Protein AF-A0A8J4LNZ9-F1 (afdb_monomer_lite)

Secondary structure (DSSP, 8-state):
-TGGGTT-HHHHHHHHHHH-GGG--EEEETTEEEE--HHHHHHHHHHHHHTTTSGGG--TTGGG------SSHHHHHHHTTS----HHHHHHHHTT-B--TT-HHHHHHHHHHHHHHHHHHHHHHHHTTTS-PPPPPHHHHHHHHHHHHHHTTTTSPPPPB---S--

Sequence (167 aa):
MVEAAGGSALTLMQLVAQLFSGFRDHAVYKGHQVFLYKRAQIFVGDVYGAFGGEGLGAFWDIDQLTMFADYRVPVVLRNMGILSYSDELVAKVERKEIIPAGSEEEVEIRACTVVAVERLREAIAHKFRGTGAQLPHAIQLDWWLWEIGEQNRQNHPPHHRTLTIFY

InterPro domains:
  IPR019438 Queuosine salvage protein family [PF10343] (1-167)
  IPR019438 Queuosine salvage protein family [PTHR21314] (1-167)

Structure (mmCIF, N/CA/C/O backbone):
data_AF-A0A8J4LNZ9-F1
#
_entry.id   AF-A0A8J4LNZ9-F1
#
loop_
_atom_site.group_PDB
_atom_site.id
_atom_site.type_symbol
_atom_site.label_atom_id
_atom_site.label_alt_id
_atom_site.label_comp_id
_atom_site.label_asym_id
_atom_site.label_entity_id
_atom_site.label_seq_id
_atom_site.pdbx_PDB_ins_code
_atom_site.Cartn_x
_atom_site.Cartn_y
_atom_site.Cartn_z
_atom_site.occupancy
_atom_site.B_iso_or_equiv
_atom_site.auth_seq_id
_atom_site.auth_comp_id
_atom_site.auth_asym_id
_atom_site.auth_atom_id
_atom_site.pdbx_PDB_model_num
ATOM 1 N N . MET A 1 1 ? 11.222 -18.454 -9.708 1.00 88.00 1 MET A N 1
ATOM 2 C CA . MET A 1 1 ? 9.983 -17.641 -9.661 1.00 88.00 1 MET A CA 1
ATOM 3 C C . MET A 1 1 ? 10.096 -16.393 -10.520 1.00 88.00 1 MET A C 1
ATOM 5 O O . MET A 1 1 ? 9.242 -16.235 -11.371 1.00 88.00 1 MET A O 1
ATOM 9 N N . VAL A 1 2 ? 11.136 -15.561 -10.354 1.00 92.75 2 VAL A N 1
ATOM 10 C CA . VAL A 1 2 ? 11.334 -14.345 -11.175 1.00 92.75 2 VAL A CA 1
ATOM 11 C C . VAL A 1 2 ? 11.396 -14.664 -12.674 1.00 92.75 2 VAL A C 1
ATOM 13 O O . VAL A 1 2 ? 10.591 -14.148 -13.435 1.00 92.75 2 VAL A O 1
ATOM 16 N N . GLU A 1 3 ? 12.247 -15.604 -13.093 1.00 94.38 3 GLU A N 1
ATOM 17 C CA . GLU A 1 3 ? 12.317 -16.033 -14.503 1.00 94.38 3 GLU A CA 1
ATOM 18 C C . GLU A 1 3 ? 10.992 -16.626 -15.009 1.00 94.38 3 GLU A C 1
ATOM 20 O O . GLU A 1 3 ? 10.559 -16.344 -16.122 1.00 94.38 3 GLU A O 1
ATOM 25 N N . ALA A 1 4 ? 10.301 -17.397 -14.162 1.00 95.75 4 ALA A N 1
ATOM 26 C CA . ALA A 1 4 ? 9.007 -17.998 -14.489 1.00 95.75 4 ALA A CA 1
ATOM 27 C C . ALA A 1 4 ? 7.888 -16.958 -14.681 1.00 95.75 4 ALA A C 1
ATOM 29 O O . ALA A 1 4 ? 6.878 -17.270 -15.304 1.00 95.75 4 ALA A O 1
ATOM 30 N N . ALA A 1 5 ? 8.063 -15.738 -14.166 1.00 96.44 5 ALA A N 1
ATOM 31 C CA . ALA A 1 5 ? 7.132 -14.638 -14.381 1.00 96.44 5 ALA A CA 1
ATOM 32 C C . ALA A 1 5 ? 7.297 -13.969 -15.756 1.00 96.44 5 ALA A C 1
ATOM 34 O O . ALA A 1 5 ? 6.484 -13.118 -16.106 1.00 96.44 5 ALA A O 1
ATOM 35 N N . GLY A 1 6 ? 8.336 -14.317 -16.529 1.00 96.75 6 GLY A N 1
ATOM 36 C CA . GLY A 1 6 ? 8.512 -13.836 -17.904 1.00 96.75 6 GLY A CA 1
ATOM 37 C C . GLY A 1 6 ? 8.572 -12.310 -18.027 1.00 96.75 6 GLY A C 1
ATOM 38 O O . GLY A 1 6 ? 8.055 -11.753 -18.993 1.00 96.75 6 GLY A O 1
ATOM 39 N N . GLY A 1 7 ? 9.132 -11.628 -17.023 1.00 97.25 7 GLY A N 1
ATOM 40 C CA . GLY A 1 7 ? 9.186 -10.165 -16.976 1.00 97.25 7 GLY A CA 1
ATOM 41 C C . GLY A 1 7 ? 7.862 -9.479 -16.617 1.00 97.25 7 GLY A C 1
ATOM 42 O O . GLY A 1 7 ? 7.751 -8.279 -16.819 1.00 97.25 7 GLY A O 1
ATOM 43 N N . SER A 1 8 ? 6.855 -10.187 -16.091 1.00 98.50 8 SER A N 1
ATOM 44 C CA . SER A 1 8 ? 5.622 -9.569 -15.570 1.00 98.50 8 SER A CA 1
ATOM 45 C C . SER A 1 8 ? 5.650 -9.441 -14.043 1.00 98.50 8 SER A C 1
ATOM 47 O O . SER A 1 8 ? 5.729 -10.440 -13.320 1.00 98.50 8 SER A O 1
ATOM 49 N N . ALA A 1 9 ? 5.525 -8.212 -13.549 1.00 98.25 9 ALA A N 1
ATOM 50 C CA . ALA A 1 9 ? 5.338 -7.867 -12.147 1.00 98.25 9 ALA A CA 1
ATOM 51 C C . ALA A 1 9 ? 4.066 -8.511 -11.578 1.00 98.25 9 ALA A C 1
ATOM 53 O O . ALA A 1 9 ? 4.110 -9.121 -10.506 1.00 98.25 9 ALA A O 1
ATOM 54 N N . LEU A 1 10 ? 2.947 -8.447 -12.311 1.00 97.81 10 LEU A N 1
ATOM 55 C CA . LEU A 1 10 ? 1.682 -9.044 -11.872 1.00 97.81 10 LEU A CA 1
ATOM 56 C C . LEU A 1 10 ? 1.774 -10.567 -11.769 1.00 97.81 10 LEU A C 1
ATOM 58 O O . LEU A 1 10 ? 1.316 -11.151 -10.784 1.00 97.81 10 LEU A O 1
ATOM 62 N N . THR A 1 11 ? 2.408 -11.211 -12.749 1.00 98.25 11 THR A N 1
ATOM 63 C CA . THR A 1 11 ? 2.608 -12.666 -12.733 1.00 98.25 11 THR A CA 1
ATOM 64 C C . THR A 1 11 ? 3.503 -13.071 -11.565 1.00 98.25 11 THR A C 1
ATOM 66 O O . THR A 1 11 ? 3.185 -14.023 -10.852 1.00 98.25 11 THR A O 1
ATOM 69 N N . LEU A 1 12 ? 4.587 -12.331 -11.302 1.00 98.38 12 LEU A N 1
ATOM 70 C CA . LEU A 1 12 ? 5.454 -12.610 -10.158 1.00 98.38 12 LEU A CA 1
ATOM 71 C C . LEU A 1 12 ? 4.700 -12.462 -8.831 1.00 98.38 12 LEU A C 1
ATOM 73 O O . LEU A 1 12 ? 4.772 -13.361 -7.992 1.00 98.38 12 LEU A O 1
ATOM 77 N N . MET A 1 13 ? 3.932 -11.382 -8.662 1.00 97.88 13 MET A N 1
ATOM 78 C CA . MET A 1 13 ? 3.087 -11.162 -7.484 1.00 97.88 13 MET A CA 1
ATOM 79 C C . MET A 1 13 ? 2.108 -12.329 -7.273 1.00 97.88 13 MET A C 1
ATOM 81 O O . MET A 1 13 ? 2.006 -12.862 -6.164 1.00 97.88 13 MET A O 1
ATOM 85 N N . GLN A 1 14 ? 1.420 -12.763 -8.335 1.00 96.94 14 GLN A N 1
ATOM 86 C CA . GLN A 1 14 ? 0.479 -13.885 -8.288 1.00 96.94 14 GLN A CA 1
ATOM 87 C C . GLN A 1 14 ? 1.172 -15.200 -7.917 1.00 96.94 14 GLN A C 1
ATOM 89 O O . GLN A 1 14 ? 0.677 -15.911 -7.043 1.00 96.94 14 GLN A O 1
ATOM 94 N N . LEU A 1 15 ? 2.327 -15.509 -8.515 1.00 97.94 15 LEU A N 1
ATOM 95 C CA . LEU A 1 15 ? 3.104 -16.712 -8.194 1.00 97.94 15 LEU A CA 1
ATOM 96 C C . LEU A 1 15 ? 3.529 -16.730 -6.720 1.00 97.94 15 LEU A C 1
ATOM 98 O O . LEU A 1 15 ? 3.410 -17.759 -6.055 1.00 97.94 15 LEU A O 1
ATOM 102 N N . VAL A 1 16 ? 3.986 -15.593 -6.187 1.00 97.25 16 VAL A N 1
ATOM 103 C CA . VAL A 1 16 ? 4.369 -15.461 -4.771 1.00 97.25 16 VAL A CA 1
ATOM 104 C C . VAL A 1 16 ? 3.168 -15.699 -3.860 1.00 97.25 16 VAL A C 1
ATOM 106 O O . VAL A 1 16 ? 3.256 -16.511 -2.938 1.00 97.25 16 VAL A O 1
ATOM 109 N N . ALA A 1 17 ? 2.033 -15.052 -4.130 1.00 96.06 17 ALA A N 1
ATOM 110 C CA . ALA A 1 17 ? 0.817 -15.239 -3.344 1.00 96.06 17 ALA A CA 1
ATOM 111 C C . ALA A 1 17 ? 0.284 -16.684 -3.434 1.00 96.06 17 ALA A C 1
ATOM 113 O O . ALA A 1 17 ? -0.182 -17.248 -2.442 1.00 96.06 17 ALA A O 1
ATOM 114 N N . GLN A 1 18 ? 0.379 -17.329 -4.597 1.00 95.19 18 GLN A N 1
ATOM 115 C CA . GLN A 1 18 ? -0.035 -18.723 -4.771 1.00 95.19 18 GLN A CA 1
ATOM 116 C C . GLN A 1 18 ? 0.853 -19.689 -3.981 1.00 95.19 18 GLN A C 1
ATOM 118 O O . GLN A 1 18 ? 0.327 -20.595 -3.335 1.00 95.19 18 GLN A O 1
ATOM 123 N N . LEU A 1 19 ? 2.170 -19.483 -3.976 1.00 96.12 19 LEU A N 1
ATOM 124 C CA . LEU A 1 19 ? 3.115 -20.384 -3.312 1.00 96.12 19 LEU A CA 1
ATOM 125 C C . LEU A 1 19 ? 3.180 -20.170 -1.794 1.00 96.12 19 LEU A C 1
ATOM 127 O O . LEU A 1 19 ? 3.307 -21.139 -1.047 1.00 96.12 19 LEU A O 1
ATOM 131 N N . PHE A 1 20 ? 3.044 -18.928 -1.324 1.00 96.19 20 PHE A N 1
ATOM 132 C CA . PHE A 1 20 ? 3.209 -18.582 0.086 1.00 96.19 20 PHE A CA 1
ATOM 133 C C . PHE A 1 20 ? 1.925 -17.985 0.665 1.00 96.19 20 PHE A C 1
ATOM 135 O O . PHE A 1 20 ? 1.552 -16.851 0.375 1.00 96.19 20 PHE A O 1
ATOM 142 N N . SER A 1 21 ? 1.257 -18.723 1.556 1.00 94.31 21 SER A N 1
ATOM 143 C CA . SER A 1 21 ? -0.003 -18.281 2.177 1.00 94.31 21 SER A CA 1
ATOM 144 C C . SER A 1 21 ? 0.119 -16.948 2.926 1.00 94.31 21 SER A C 1
ATOM 146 O O . SER A 1 21 ? -0.808 -16.146 2.884 1.00 94.31 21 SER A O 1
ATOM 148 N N . GLY A 1 22 ? 1.278 -16.659 3.530 1.00 95.06 22 GLY A N 1
ATOM 149 C CA . GLY A 1 22 ? 1.559 -15.380 4.198 1.00 95.06 22 GLY A CA 1
ATOM 150 C C . GLY A 1 22 ? 1.613 -14.157 3.271 1.00 95.06 22 GLY A C 1
ATOM 151 O O . GLY A 1 22 ? 1.730 -13.037 3.757 1.00 95.06 22 GLY A O 1
ATOM 152 N N . PHE A 1 23 ? 1.524 -14.359 1.954 1.00 97.00 23 PHE A N 1
ATOM 153 C CA . PHE A 1 23 ? 1.477 -13.307 0.938 1.00 97.00 23 PHE A CA 1
ATOM 154 C C . PHE A 1 23 ? 0.067 -13.120 0.344 1.00 97.00 23 PHE A C 1
ATOM 156 O O . PHE A 1 23 ? -0.144 -12.204 -0.450 1.00 97.00 23 PHE A O 1
ATOM 163 N N . ARG A 1 24 ? -0.916 -13.945 0.741 1.00 96.19 24 ARG A N 1
ATOM 164 C CA . ARG A 1 24 ? -2.318 -13.883 0.279 1.00 96.19 24 ARG A CA 1
ATOM 165 C C . ARG A 1 24 ? -3.133 -12.855 1.064 1.00 96.19 24 ARG A C 1
ATOM 167 O O . ARG A 1 24 ? -4.131 -13.179 1.694 1.00 96.19 24 ARG A O 1
ATOM 174 N N . ASP A 1 25 ? -2.668 -11.619 1.039 1.00 97.06 25 ASP A N 1
ATOM 175 C CA . ASP A 1 25 ? -3.267 -10.504 1.764 1.00 97.06 25 ASP A CA 1
ATOM 176 C C . ASP A 1 25 ? -4.520 -9.980 1.042 1.00 97.06 25 ASP A C 1
ATOM 178 O O . ASP A 1 25 ? -4.439 -9.264 0.037 1.00 97.06 25 ASP A O 1
ATOM 182 N N . HIS A 1 26 ? -5.687 -10.398 1.533 1.00 95.94 26 HIS A N 1
ATOM 183 C CA . HIS A 1 26 ? -7.000 -10.046 1.002 1.00 95.94 26 HIS A CA 1
ATOM 184 C C . HIS A 1 26 ? -8.059 -10.011 2.117 1.00 95.94 26 HIS A C 1
ATOM 186 O O . HIS A 1 26 ? -7.944 -10.719 3.118 1.00 95.94 26 HIS A O 1
ATOM 192 N N . ALA A 1 27 ? -9.136 -9.250 1.922 1.00 96.56 27 ALA A N 1
ATOM 193 C CA . ALA A 1 27 ? -10.230 -9.102 2.887 1.00 96.56 27 ALA A CA 1
ATOM 194 C C . ALA A 1 27 ? -11.597 -9.014 2.189 1.00 96.56 27 ALA A C 1
ATOM 196 O O . ALA A 1 27 ? -11.666 -8.786 0.982 1.00 96.56 27 ALA A O 1
ATOM 197 N N . VAL A 1 28 ? -12.687 -9.192 2.942 1.00 97.12 28 VAL A N 1
ATOM 198 C CA . VAL A 1 28 ? -14.056 -8.979 2.444 1.00 97.12 28 VAL A CA 1
ATOM 199 C C . VAL A 1 28 ? -14.601 -7.689 3.048 1.00 97.12 28 VAL A C 1
ATOM 201 O O . VAL A 1 28 ? -14.788 -7.603 4.257 1.00 97.12 28 VAL A O 1
ATOM 204 N N . TYR A 1 29 ? -14.891 -6.705 2.202 1.00 96.94 29 TYR A N 1
ATOM 205 C CA . TYR A 1 29 ? -15.445 -5.411 2.593 1.00 96.94 29 TYR A CA 1
ATOM 206 C C . TYR A 1 29 ? -16.849 -5.255 2.016 1.00 96.94 29 TYR A C 1
ATOM 208 O O . TYR A 1 29 ? -17.022 -5.236 0.799 1.00 96.94 29 TYR A O 1
ATOM 216 N N . LYS A 1 30 ? -17.873 -5.166 2.875 1.00 96.31 30 LYS A N 1
ATOM 217 C CA . LYS A 1 30 ? -19.283 -4.998 2.457 1.00 96.31 30 LYS A CA 1
ATOM 218 C C . LYS A 1 30 ? -19.698 -5.972 1.338 1.00 96.31 30 LYS A C 1
ATOM 220 O O . LYS A 1 30 ? -20.312 -5.578 0.352 1.00 96.31 30 LYS A O 1
ATOM 225 N N . GLY A 1 31 ? -19.295 -7.240 1.466 1.00 96.06 31 GLY A N 1
ATOM 226 C CA . GLY A 1 31 ? -19.572 -8.304 0.490 1.00 96.06 31 GLY A CA 1
ATOM 227 C C . GLY A 1 31 ? -18.659 -8.337 -0.743 1.00 96.06 31 GLY A C 1
ATOM 228 O O . GLY A 1 31 ? -18.802 -9.236 -1.565 1.00 96.06 31 GLY A O 1
ATOM 229 N N . HIS A 1 32 ? -17.709 -7.410 -0.868 1.00 96.56 32 HIS A N 1
ATOM 230 C CA . HIS A 1 32 ? -16.775 -7.338 -1.989 1.00 96.56 32 HIS A CA 1
ATOM 231 C C . HIS A 1 32 ? -15.399 -7.857 -1.584 1.00 96.56 32 HIS A C 1
ATOM 233 O O . HIS A 1 32 ? -14.869 -7.503 -0.530 1.00 96.56 32 HIS A O 1
ATOM 239 N N . GLN A 1 33 ? -14.806 -8.687 -2.437 1.00 97.19 33 GLN A N 1
ATOM 240 C CA . GLN A 1 33 ? -13.441 -9.159 -2.248 1.00 97.19 33 GLN A CA 1
ATOM 241 C C . GLN A 1 33 ? -12.452 -8.034 -2.580 1.00 97.19 33 GLN A C 1
ATOM 243 O O . GLN A 1 33 ? -12.459 -7.503 -3.688 1.00 97.19 33 GLN A O 1
ATOM 248 N N . VAL A 1 34 ? -11.588 -7.699 -1.624 1.00 96.88 34 VAL A N 1
ATOM 249 C CA . VAL A 1 34 ? -10.513 -6.710 -1.762 1.00 96.88 34 VAL A CA 1
ATOM 250 C C . VAL A 1 34 ? -9.174 -7.434 -1.694 1.00 96.88 34 VAL A C 1
ATOM 252 O O . VAL A 1 34 ? -8.962 -8.270 -0.814 1.00 96.88 34 VAL A O 1
ATOM 255 N N . PHE A 1 35 ? -8.270 -7.114 -2.617 1.00 96.44 35 PHE A N 1
ATOM 256 C CA . PHE A 1 35 ? -6.939 -7.709 -2.715 1.00 96.44 35 PHE A CA 1
ATOM 257 C C . PHE A 1 35 ? -5.882 -6.627 -2.499 1.00 96.44 35 PHE A C 1
ATOM 259 O O . PHE A 1 35 ? -5.799 -5.691 -3.288 1.00 96.44 35 PHE A O 1
ATOM 266 N N . LEU A 1 36 ? -5.099 -6.742 -1.426 1.00 96.81 36 LEU A N 1
ATOM 267 C CA . LEU A 1 36 ? -4.070 -5.757 -1.071 1.00 96.81 36 LEU A CA 1
ATOM 268 C C . LEU A 1 36 ? -2.671 -6.272 -1.414 1.00 96.81 36 LEU A C 1
ATOM 270 O O . LEU A 1 36 ? -1.825 -5.509 -1.876 1.00 96.81 36 LEU A O 1
ATOM 274 N N . TYR A 1 37 ? -2.433 -7.575 -1.223 1.00 97.38 37 TYR A N 1
ATOM 275 C CA . TYR A 1 37 ? -1.199 -8.269 -1.598 1.00 97.38 37 TYR A CA 1
ATOM 276 C C . TYR A 1 37 ? 0.088 -7.551 -1.163 1.00 97.38 37 TYR A C 1
ATOM 278 O O . TYR A 1 37 ? 1.118 -7.684 -1.820 1.00 97.38 37 TYR A O 1
ATOM 286 N N . LYS A 1 38 ? 0.068 -6.829 -0.032 1.00 96.88 38 LYS A N 1
ATOM 287 C CA . LYS A 1 38 ? 1.122 -5.876 0.359 1.00 96.88 38 LYS A CA 1
ATOM 288 C C . LYS A 1 38 ? 2.519 -6.484 0.304 1.00 96.88 38 LYS A C 1
ATOM 290 O O . LYS A 1 38 ? 3.415 -5.936 -0.326 1.00 96.88 38 LYS A O 1
ATOM 295 N N . ARG A 1 39 ? 2.711 -7.650 0.928 1.00 97.44 39 ARG A N 1
ATOM 296 C CA . ARG A 1 39 ? 4.015 -8.337 0.952 1.00 97.44 39 ARG A CA 1
ATOM 297 C C . ARG A 1 39 ? 4.435 -8.868 -0.418 1.00 97.44 39 ARG A C 1
ATOM 299 O O . ARG A 1 39 ? 5.626 -8.900 -0.706 1.00 97.44 39 ARG A O 1
ATOM 306 N N . ALA A 1 40 ? 3.483 -9.286 -1.253 1.00 97.69 40 ALA A N 1
ATOM 307 C CA . ALA A 1 40 ? 3.786 -9.759 -2.603 1.00 97.69 40 ALA A CA 1
ATOM 308 C C . ALA A 1 40 ? 4.200 -8.593 -3.497 1.00 97.69 40 ALA A C 1
ATOM 310 O O . ALA A 1 40 ? 5.182 -8.711 -4.220 1.00 97.69 40 ALA A O 1
ATOM 311 N N . GLN A 1 41 ? 3.511 -7.457 -3.377 1.00 98.00 41 GLN A N 1
ATOM 312 C CA . GLN A 1 41 ? 3.880 -6.225 -4.063 1.00 98.00 41 GLN A CA 1
ATOM 313 C C . GLN A 1 41 ? 5.257 -5.715 -3.615 1.00 98.00 41 GLN A C 1
ATOM 315 O O . GLN A 1 41 ? 6.071 -5.412 -4.481 1.00 98.00 41 GLN A O 1
ATOM 320 N N . ILE A 1 42 ? 5.566 -5.728 -2.306 1.00 97.62 42 ILE A N 1
ATOM 321 C CA . ILE A 1 42 ? 6.915 -5.406 -1.797 1.00 97.62 42 ILE A CA 1
ATOM 322 C C . ILE A 1 42 ? 7.966 -6.294 -2.445 1.00 97.62 42 ILE A C 1
ATOM 324 O O . ILE A 1 42 ? 8.943 -5.781 -2.961 1.00 97.62 42 ILE A O 1
ATOM 328 N N . PHE A 1 43 ? 7.759 -7.613 -2.471 1.00 98.06 43 PHE A N 1
ATOM 329 C CA . PHE A 1 43 ? 8.748 -8.514 -3.057 1.00 98.06 43 PHE A CA 1
ATOM 330 C C . PHE A 1 43 ? 9.043 -8.177 -4.527 1.00 98.06 43 PHE A C 1
ATOM 332 O O . PHE A 1 43 ? 10.201 -8.166 -4.934 1.00 98.06 43 PHE A O 1
ATOM 339 N N . VAL A 1 44 ? 8.014 -7.875 -5.324 1.00 98.31 44 VAL A N 1
ATOM 340 C CA . VAL A 1 44 ? 8.214 -7.466 -6.723 1.00 98.31 44 VAL A CA 1
ATOM 341 C C . VAL A 1 44 ? 8.894 -6.096 -6.808 1.00 98.31 44 VAL A C 1
ATOM 343 O O . VAL A 1 44 ? 9.817 -5.929 -7.603 1.00 98.31 44 VAL A O 1
ATOM 346 N N . GLY A 1 45 ? 8.488 -5.141 -5.967 1.00 97.88 45 GLY A N 1
ATOM 347 C CA . GLY A 1 45 ? 9.105 -3.819 -5.868 1.00 97.88 45 GLY A CA 1
ATOM 348 C C . GLY A 1 45 ? 10.584 -3.879 -5.480 1.00 97.88 45 GLY A C 1
ATOM 349 O O . GLY A 1 45 ? 11.397 -3.195 -6.093 1.00 97.88 45 GLY A O 1
ATOM 350 N N . ASP A 1 46 ? 10.952 -4.744 -4.538 1.00 97.94 46 ASP A N 1
ATOM 351 C CA . ASP A 1 46 ? 12.332 -4.962 -4.102 1.00 97.94 46 ASP A CA 1
ATOM 352 C C . ASP A 1 46 ? 13.180 -5.542 -5.238 1.00 97.94 46 ASP A C 1
ATOM 354 O O . ASP A 1 46 ? 14.301 -5.091 -5.461 1.00 97.94 46 ASP A O 1
ATOM 358 N N . VAL A 1 47 ? 12.643 -6.502 -6.004 1.00 98.19 47 VAL A N 1
ATOM 359 C CA . VAL A 1 47 ? 13.327 -7.029 -7.197 1.00 98.19 47 VAL A CA 1
ATOM 360 C C . VAL A 1 47 ? 13.488 -5.930 -8.251 1.00 98.19 47 VAL A C 1
ATOM 362 O O . VAL A 1 47 ? 14.575 -5.769 -8.799 1.00 98.19 47 VAL A O 1
ATOM 365 N N . TYR A 1 48 ? 12.449 -5.135 -8.513 1.00 98.25 48 TYR A N 1
ATOM 366 C CA . TYR A 1 48 ? 12.536 -4.012 -9.448 1.00 98.25 48 TYR A CA 1
ATOM 367 C C . TYR A 1 48 ? 13.614 -3.002 -9.022 1.00 98.25 48 TYR A C 1
ATOM 369 O O . TYR A 1 48 ? 14.489 -2.652 -9.816 1.00 98.25 48 TYR A O 1
ATOM 377 N N . GLY A 1 49 ? 13.583 -2.574 -7.757 1.00 96.75 49 GLY A N 1
ATOM 378 C CA . GLY A 1 49 ? 14.508 -1.590 -7.199 1.00 96.75 49 GLY A CA 1
ATOM 379 C C . GLY A 1 49 ? 15.951 -2.087 -7.143 1.00 96.75 49 GLY A C 1
ATOM 380 O O . GLY A 1 49 ? 16.859 -1.357 -7.536 1.00 96.75 49 GLY A O 1
ATOM 381 N N . ALA A 1 50 ? 16.175 -3.337 -6.727 1.00 97.62 50 ALA A N 1
ATOM 382 C CA . ALA A 1 50 ? 17.513 -3.919 -6.609 1.00 97.62 50 ALA A CA 1
ATOM 383 C C . ALA A 1 50 ? 18.249 -4.030 -7.953 1.00 97.62 50 ALA A C 1
ATOM 385 O O . ALA A 1 50 ? 19.476 -3.955 -7.985 1.00 97.62 50 ALA A O 1
ATOM 386 N N . PHE A 1 51 ? 17.510 -4.199 -9.053 1.00 97.38 51 PHE A N 1
ATOM 387 C CA . PHE A 1 51 ? 18.067 -4.302 -10.402 1.00 97.38 51 PHE A CA 1
ATOM 388 C C . PHE A 1 51 ? 17.837 -3.044 -11.255 1.00 97.38 51 PHE A C 1
ATOM 390 O O . PHE A 1 51 ? 18.120 -3.063 -12.449 1.00 97.38 51 PHE A O 1
ATOM 397 N N . GLY A 1 52 ? 17.315 -1.957 -10.677 1.00 95.75 52 GLY A N 1
ATOM 398 C CA . GLY A 1 52 ? 17.107 -0.691 -11.387 1.00 95.75 52 GLY A CA 1
ATOM 399 C C . GLY A 1 52 ? 16.171 -0.784 -12.598 1.00 95.75 52 GLY A C 1
ATOM 400 O O . GLY A 1 52 ? 16.322 -0.008 -13.535 1.00 95.75 52 GLY A O 1
ATOM 401 N N . GLY A 1 53 ? 15.234 -1.736 -12.605 1.00 95.81 53 GLY A N 1
ATOM 402 C CA . GLY A 1 53 ? 14.362 -1.985 -13.758 1.00 95.81 53 GLY A CA 1
ATOM 403 C C . GLY A 1 53 ? 15.031 -2.711 -14.933 1.00 95.81 53 GLY A C 1
ATOM 404 O O . GLY A 1 53 ? 14.460 -2.763 -16.020 1.00 95.81 53 GLY A O 1
ATOM 405 N N . GLU A 1 54 ? 16.217 -3.291 -14.738 1.00 96.62 54 GLU A N 1
ATOM 406 C CA . GLU A 1 54 ? 16.955 -4.039 -15.760 1.00 96.62 54 GLU A CA 1
ATOM 407 C C . GLU A 1 54 ? 17.081 -5.528 -15.400 1.00 96.62 54 GLU A C 1
ATOM 409 O O . GLU A 1 54 ? 16.846 -5.943 -14.265 1.00 96.62 54 GLU A O 1
ATOM 414 N N . GLY A 1 55 ? 17.452 -6.370 -16.370 1.00 96.12 55 GLY A N 1
ATOM 415 C CA . GLY A 1 55 ? 17.704 -7.796 -16.141 1.00 96.12 55 GLY A CA 1
ATOM 416 C C . GLY A 1 55 ? 16.548 -8.505 -15.424 1.00 96.12 55 GLY A C 1
ATOM 417 O O . GLY A 1 55 ? 15.440 -8.582 -15.946 1.00 96.12 55 GLY A O 1
ATOM 418 N N . LEU A 1 56 ? 16.801 -9.017 -14.214 1.00 96.12 56 LEU A N 1
ATOM 419 C CA . LEU A 1 56 ? 15.790 -9.701 -13.397 1.00 96.12 56 LEU A CA 1
ATOM 420 C C . LEU A 1 56 ? 14.686 -8.773 -12.861 1.00 96.12 56 LEU A C 1
ATOM 422 O O . LEU A 1 56 ? 13.619 -9.265 -12.500 1.00 96.12 56 LEU A O 1
ATOM 426 N N . GLY A 1 57 ? 14.930 -7.462 -12.804 1.00 96.88 57 GLY A N 1
ATOM 427 C CA . GLY A 1 57 ? 13.947 -6.448 -12.422 1.00 96.88 57 GLY A CA 1
ATOM 428 C C . GLY A 1 57 ? 13.248 -5.782 -13.606 1.00 96.88 57 GLY A C 1
ATOM 429 O O . GLY A 1 57 ? 12.458 -4.869 -13.385 1.00 96.88 57 GLY A O 1
ATOM 430 N N . ALA A 1 58 ? 13.518 -6.205 -14.846 1.00 97.31 58 ALA A N 1
ATOM 431 C CA . ALA A 1 58 ? 12.887 -5.647 -16.039 1.00 97.31 58 ALA A CA 1
ATOM 432 C C . ALA A 1 58 ? 11.429 -6.112 -16.167 1.00 97.31 58 ALA A C 1
ATOM 434 O O . ALA A 1 58 ? 11.118 -7.064 -16.887 1.00 97.31 58 ALA A O 1
ATOM 435 N N . PHE A 1 59 ? 10.534 -5.432 -15.447 1.00 98.31 59 PHE A N 1
ATOM 436 C CA . PHE A 1 59 ? 9.102 -5.695 -15.484 1.00 98.31 59 PHE A CA 1
ATOM 437 C C . PHE A 1 59 ? 8.376 -4.743 -16.438 1.00 98.31 59 PHE A C 1
ATOM 439 O O . PHE A 1 59 ? 8.377 -3.532 -16.227 1.00 98.31 59 PHE A O 1
ATOM 446 N N . TRP A 1 60 ? 7.722 -5.277 -17.473 1.00 97.62 60 TRP A N 1
ATOM 447 C CA . TRP A 1 60 ? 7.041 -4.459 -18.493 1.00 97.62 60 TRP A CA 1
ATOM 448 C C . TRP A 1 60 ? 5.699 -3.869 -18.025 1.00 97.62 60 TRP A C 1
ATOM 450 O O . TRP A 1 60 ? 5.186 -2.940 -18.642 1.00 97.62 60 TRP A O 1
ATOM 460 N N . ASP A 1 61 ? 5.136 -4.389 -16.936 1.00 97.88 61 ASP A N 1
ATOM 461 C CA . ASP A 1 61 ? 3.889 -3.966 -16.287 1.00 97.88 61 ASP A CA 1
ATOM 462 C C . ASP A 1 61 ? 4.114 -3.478 -14.846 1.00 97.88 61 ASP A C 1
ATOM 464 O O . ASP A 1 61 ? 3.203 -3.557 -14.022 1.00 97.88 61 ASP A O 1
ATOM 468 N N . ILE A 1 62 ? 5.305 -2.959 -14.518 1.00 97.50 62 ILE A N 1
ATOM 469 C CA . ILE A 1 62 ? 5.601 -2.461 -13.161 1.00 97.50 62 ILE A CA 1
ATOM 470 C C . ILE A 1 62 ? 4.611 -1.382 -12.692 1.00 97.50 62 ILE A C 1
ATOM 472 O O . ILE A 1 62 ? 4.268 -1.320 -11.513 1.00 97.50 62 ILE A O 1
ATOM 476 N N . ASP A 1 63 ? 4.091 -0.587 -13.632 1.00 95.56 63 ASP A N 1
ATOM 477 C CA . ASP A 1 63 ? 3.063 0.435 -13.417 1.00 95.56 63 ASP A CA 1
ATOM 478 C C . ASP A 1 63 ? 1.725 -0.109 -12.897 1.00 95.56 63 ASP A C 1
ATOM 480 O O . ASP A 1 63 ? 0.908 0.665 -12.405 1.00 95.56 63 ASP A O 1
ATOM 484 N N . GLN A 1 64 ? 1.481 -1.418 -13.010 1.00 96.88 64 GLN A N 1
ATOM 485 C CA . GLN A 1 64 ? 0.265 -2.049 -12.493 1.00 96.88 64 GLN A CA 1
ATOM 486 C C . GLN A 1 64 ? 0.333 -2.320 -10.986 1.00 96.88 64 GLN A C 1
ATOM 488 O O . GLN A 1 64 ? -0.693 -2.629 -10.376 1.00 96.88 64 GLN A O 1
ATOM 493 N N . LEU A 1 65 ? 1.522 -2.250 -10.378 1.00 97.56 65 LEU A N 1
ATOM 494 C CA . LEU A 1 65 ? 1.643 -2.324 -8.926 1.00 97.56 65 LEU A CA 1
ATOM 495 C C . LEU A 1 65 ? 1.162 -1.024 -8.286 1.00 97.56 65 LEU A C 1
ATOM 497 O O . LEU A 1 65 ? 1.356 0.072 -8.811 1.00 97.56 65 LEU A O 1
ATOM 501 N N . THR A 1 66 ? 0.581 -1.152 -7.101 1.00 97.75 66 THR A N 1
ATOM 502 C CA . THR A 1 66 ? 0.183 -0.020 -6.271 1.00 97.75 66 THR A CA 1
ATOM 503 C C . THR A 1 66 ? 1.260 0.302 -5.239 1.00 97.75 66 THR A C 1
ATOM 505 O O . THR A 1 66 ? 2.256 -0.407 -5.095 1.00 97.75 66 THR A O 1
ATOM 508 N N . MET A 1 67 ? 1.028 1.353 -4.451 1.00 97.12 67 MET A N 1
ATOM 509 C CA . MET A 1 67 ? 1.727 1.516 -3.174 1.00 97.12 67 MET A CA 1
ATOM 510 C C . MET A 1 67 ? 1.452 0.330 -2.236 1.00 97.12 67 MET A C 1
ATOM 512 O O . MET A 1 67 ? 0.462 -0.397 -2.403 1.00 97.12 67 MET A O 1
ATOM 516 N N . PHE A 1 68 ? 2.312 0.136 -1.240 1.00 96.12 68 PHE A N 1
ATOM 517 C CA . PHE A 1 68 ? 2.237 -0.993 -0.323 1.00 96.12 68 PHE A CA 1
ATOM 518 C C . PHE A 1 68 ? 1.422 -0.608 0.911 1.00 96.12 68 PHE A C 1
ATOM 520 O O . PHE A 1 68 ? 1.902 0.101 1.787 1.00 96.12 68 PHE A O 1
ATOM 527 N N . ALA A 1 69 ? 0.181 -1.091 1.001 1.00 93.44 69 ALA A N 1
ATOM 528 C CA . ALA A 1 69 ? -0.770 -0.681 2.037 1.00 93.44 69 ALA A CA 1
ATOM 529 C C . ALA A 1 69 ? -0.362 -1.128 3.460 1.00 93.44 69 ALA A C 1
ATOM 531 O O . ALA A 1 69 ? -0.844 -2.150 3.964 1.00 93.44 69 ALA A O 1
ATOM 532 N N . ASP A 1 70 ? 0.545 -0.374 4.080 1.00 93.38 70 ASP A N 1
ATOM 533 C CA . ASP A 1 70 ? 1.126 -0.589 5.402 1.00 93.38 70 ASP A CA 1
ATOM 534 C C . ASP A 1 70 ? 0.549 0.366 6.467 1.00 93.38 70 ASP A C 1
ATOM 536 O O . ASP A 1 70 ? -0.453 1.049 6.253 1.00 93.38 70 ASP A O 1
ATOM 540 N N . TYR A 1 71 ? 1.169 0.400 7.651 1.00 94.00 71 TYR A N 1
ATOM 541 C CA . TYR A 1 71 ? 0.759 1.279 8.747 1.00 94.00 71 TYR A CA 1
ATOM 542 C C . TYR A 1 71 ? 1.470 2.639 8.775 1.00 94.00 71 TYR A C 1
ATOM 544 O O . TYR A 1 71 ? 1.077 3.505 9.560 1.00 94.00 71 TYR A O 1
ATOM 552 N N . ARG A 1 72 ? 2.527 2.843 7.980 1.00 95.25 72 ARG A N 1
ATOM 553 C CA . ARG A 1 72 ? 3.379 4.038 8.028 1.00 95.25 72 ARG A CA 1
ATOM 554 C C . ARG A 1 72 ? 2.889 5.115 7.073 1.00 95.25 72 ARG A C 1
ATOM 556 O O . ARG A 1 72 ? 2.683 6.248 7.508 1.00 95.25 72 ARG A O 1
ATOM 563 N N . VAL A 1 73 ? 2.674 4.767 5.807 1.00 97.31 73 VAL A N 1
ATOM 564 C CA . VAL A 1 73 ? 2.202 5.697 4.773 1.00 97.31 73 VAL A CA 1
ATOM 565 C C . VAL A 1 73 ? 0.872 6.377 5.139 1.00 97.31 73 VAL A C 1
ATOM 567 O O . VAL A 1 73 ? 0.806 7.603 5.006 1.00 97.31 73 VAL A O 1
ATOM 570 N N . PRO A 1 74 ? -0.159 5.694 5.690 1.00 97.44 74 PRO A N 1
ATOM 571 C CA . PRO A 1 74 ? -1.383 6.382 6.110 1.00 97.44 74 PRO A CA 1
ATOM 572 C C . PRO A 1 74 ? -1.139 7.503 7.128 1.00 97.44 74 PRO A C 1
ATOM 574 O O . PRO A 1 74 ? -1.812 8.530 7.084 1.00 97.44 74 PRO A O 1
ATOM 577 N N . VAL A 1 75 ? -0.163 7.350 8.030 1.00 96.94 75 VAL A N 1
ATOM 578 C CA . VAL A 1 75 ? 0.182 8.395 9.010 1.00 96.94 75 VAL A CA 1
ATOM 579 C C . VAL A 1 75 ? 0.752 9.630 8.316 1.00 96.94 75 VAL A C 1
ATOM 581 O O . VAL A 1 75 ? 0.369 10.751 8.642 1.00 96.94 75 VAL A O 1
ATOM 584 N N . VAL A 1 76 ? 1.629 9.428 7.331 1.00 97.38 76 VAL A N 1
ATOM 585 C CA . VAL A 1 76 ? 2.218 10.514 6.533 1.00 97.38 76 VAL A CA 1
ATOM 586 C C . VAL A 1 76 ? 1.126 11.273 5.790 1.00 97.38 76 VAL A C 1
ATOM 588 O O . VAL A 1 76 ? 1.040 12.495 5.893 1.00 97.38 76 VAL A O 1
ATOM 591 N N . LEU A 1 77 ? 0.242 10.548 5.101 1.00 97.62 77 LEU A N 1
ATOM 592 C CA . LEU A 1 77 ? -0.850 11.148 4.339 1.00 97.62 77 LEU A CA 1
ATOM 593 C C . LEU A 1 77 ? -1.849 11.890 5.236 1.00 97.62 77 LEU A C 1
ATOM 595 O O . LEU A 1 77 ? -2.367 12.930 4.831 1.00 97.62 77 LEU A O 1
ATOM 599 N N . ARG A 1 78 ? -2.091 11.415 6.464 1.00 96.25 78 ARG A N 1
ATOM 600 C CA . ARG A 1 78 ? -2.884 12.156 7.458 1.00 96.25 78 ARG A CA 1
ATOM 601 C C . ARG A 1 78 ? -2.218 13.456 7.882 1.00 96.25 78 ARG A C 1
ATOM 603 O O . ARG A 1 78 ? -2.875 14.490 7.897 1.00 96.25 78 ARG A O 1
ATOM 610 N N . ASN A 1 79 ? -0.921 13.425 8.180 1.00 94.38 79 ASN A N 1
ATOM 611 C CA . ASN A 1 79 ? -0.177 14.626 8.572 1.00 94.38 79 ASN A CA 1
ATOM 612 C C . ASN A 1 79 ? -0.101 15.660 7.440 1.00 94.38 79 ASN A C 1
ATOM 614 O O . ASN A 1 79 ? -0.069 16.859 7.700 1.00 94.38 79 ASN A O 1
ATOM 618 N N . MET A 1 80 ? -0.118 15.205 6.186 1.00 95.19 80 MET A N 1
ATOM 619 C CA . MET A 1 80 ? -0.211 16.063 5.001 1.00 95.19 80 MET A CA 1
ATOM 620 C C . MET A 1 80 ? -1.633 16.589 4.730 1.00 95.19 80 MET A C 1
ATOM 622 O O . MET A 1 80 ? -1.815 17.379 3.807 1.00 95.19 80 MET A O 1
ATOM 626 N N . GLY A 1 81 ? -2.644 16.149 5.486 1.00 95.62 81 GLY A N 1
ATOM 627 C CA . GLY A 1 81 ? -4.048 16.508 5.261 1.00 95.62 81 GLY A CA 1
ATOM 628 C C . GLY A 1 81 ? -4.690 15.833 4.042 1.00 95.62 81 GLY A C 1
ATOM 629 O O . GLY A 1 81 ? -5.746 16.271 3.596 1.00 95.62 81 GLY A O 1
ATOM 630 N N . ILE A 1 82 ? -4.066 14.785 3.492 1.00 96.75 82 ILE A N 1
ATOM 631 C CA . ILE A 1 82 ? -4.569 14.027 2.334 1.00 96.75 82 ILE A CA 1
ATOM 632 C C . ILE A 1 82 ? -5.596 12.976 2.774 1.00 96.75 82 ILE A C 1
ATOM 634 O O . ILE A 1 82 ?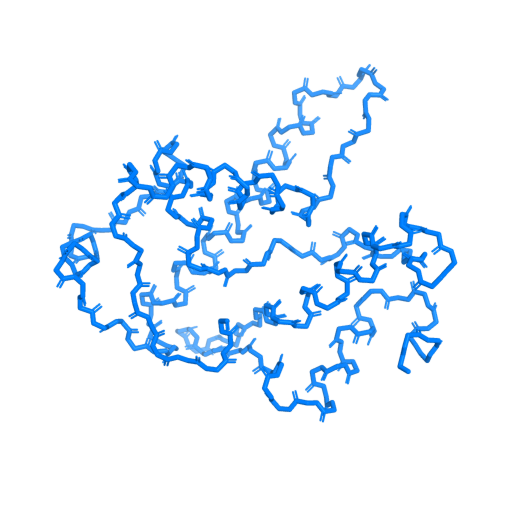 -6.601 12.773 2.096 1.00 96.75 82 ILE A O 1
ATOM 638 N N . LEU A 1 83 ? -5.352 12.311 3.907 1.00 96.81 83 LEU A N 1
ATOM 639 C CA . LEU A 1 83 ? -6.294 11.371 4.517 1.00 96.81 83 LEU A CA 1
ATOM 640 C C . LEU A 1 83 ? -6.924 11.974 5.773 1.00 96.81 83 LEU A C 1
ATOM 642 O O . LEU A 1 83 ? -6.241 12.586 6.593 1.00 96.81 83 LEU A O 1
ATOM 646 N N . SER A 1 84 ? -8.215 11.719 5.966 1.00 96.69 84 SER A N 1
ATOM 647 C CA . SER A 1 84 ? -8.948 12.017 7.195 1.00 96.69 84 SER A CA 1
ATOM 648 C C . SER A 1 84 ? -9.668 10.765 7.686 1.00 96.69 84 SER A C 1
ATOM 650 O O . SER A 1 84 ? -10.124 9.939 6.898 1.00 96.69 84 SER A O 1
ATOM 652 N N . TYR A 1 85 ? -9.723 10.606 9.005 1.00 97.31 85 TYR A N 1
ATOM 653 C CA . TYR A 1 85 ? -10.444 9.527 9.678 1.00 97.31 85 TYR A CA 1
ATOM 654 C C . TYR A 1 85 ? -11.667 10.118 10.375 1.00 97.31 85 TYR A C 1
ATOM 656 O O . TYR A 1 85 ? -11.670 11.312 10.679 1.00 97.31 85 TYR A O 1
ATOM 664 N N . SER A 1 86 ? -12.676 9.291 10.656 1.00 97.94 86 SER A N 1
ATOM 665 C CA . SER A 1 86 ? -13.758 9.698 11.554 1.00 97.94 86 SER A CA 1
ATOM 666 C C . SER A 1 86 ? -13.222 9.933 12.969 1.00 97.94 86 SER A C 1
ATOM 668 O O . SER A 1 86 ? -12.191 9.364 13.349 1.00 97.94 86 SER A O 1
ATOM 670 N N . ASP A 1 87 ? -13.924 10.740 13.762 1.00 98.00 87 ASP A N 1
ATOM 671 C CA . ASP A 1 87 ? -13.515 11.063 15.134 1.00 98.00 87 ASP A CA 1
ATOM 672 C C . ASP A 1 87 ? -13.367 9.800 15.998 1.00 98.00 87 ASP A C 1
ATOM 674 O O . ASP A 1 87 ? -12.443 9.688 16.808 1.00 98.00 87 ASP A O 1
ATOM 678 N N . GLU A 1 88 ? -14.220 8.797 15.776 1.00 98.12 88 GLU A N 1
ATOM 679 C CA . GLU A 1 88 ? -14.160 7.507 16.463 1.00 98.12 88 GLU A CA 1
ATOM 680 C C . GLU A 1 88 ? -12.871 6.752 16.130 1.00 98.12 88 GLU A C 1
ATOM 682 O O . GLU A 1 88 ? -12.189 6.260 17.036 1.00 98.12 88 GLU A O 1
ATOM 687 N N . LEU A 1 89 ? -12.511 6.688 14.844 1.00 97.94 89 LEU A N 1
ATOM 688 C CA . LEU A 1 89 ? -11.306 6.002 14.391 1.00 97.94 89 LEU A CA 1
ATOM 689 C C . LEU A 1 89 ? -10.040 6.734 14.854 1.00 97.94 89 LEU A C 1
ATOM 691 O O . LEU A 1 89 ? -9.087 6.088 15.294 1.00 97.94 89 LEU A O 1
ATOM 695 N N . VAL A 1 90 ? -10.038 8.074 14.838 1.00 97.75 90 VAL A N 1
ATOM 696 C CA . VAL A 1 90 ? -8.959 8.872 15.446 1.00 97.75 90 VAL A CA 1
ATOM 697 C C . VAL A 1 90 ? -8.796 8.498 16.916 1.00 97.75 90 VAL A C 1
ATOM 699 O O . VAL A 1 90 ? -7.694 8.158 17.344 1.00 97.75 90 VAL A O 1
ATOM 702 N N . ALA A 1 91 ? -9.889 8.490 17.680 1.00 98.00 91 ALA A N 1
ATOM 703 C CA . ALA A 1 91 ? -9.838 8.215 19.108 1.00 98.00 91 ALA A CA 1
ATOM 704 C C . ALA A 1 91 ? -9.335 6.790 19.420 1.00 98.00 91 ALA A C 1
ATOM 706 O O . ALA A 1 91 ? -8.570 6.611 20.369 1.00 98.00 91 ALA A O 1
ATOM 707 N N . LYS A 1 92 ? -9.701 5.784 18.611 1.00 98.31 92 LYS A N 1
ATOM 708 C CA . LYS A 1 92 ? -9.165 4.411 18.719 1.00 98.31 92 LYS A CA 1
ATOM 709 C C . LYS A 1 92 ? -7.654 4.356 18.483 1.00 98.31 92 LYS A C 1
ATOM 711 O O . LYS A 1 92 ? -6.926 3.747 19.272 1.00 98.31 92 LYS A O 1
ATOM 716 N N . VAL A 1 93 ? -7.180 5.009 17.419 1.00 97.75 93 VAL A N 1
ATOM 717 C CA . VAL A 1 93 ? -5.753 5.057 17.062 1.00 97.75 93 VAL A CA 1
ATOM 718 C C . VAL A 1 93 ? -4.937 5.752 18.157 1.00 97.75 93 VAL A C 1
ATOM 720 O O . VAL A 1 93 ? -3.917 5.212 18.589 1.00 97.75 93 VAL A O 1
ATOM 723 N N . GLU A 1 94 ? -5.411 6.888 18.676 1.00 96.94 94 GLU A N 1
ATOM 724 C CA . GLU A 1 94 ? -4.742 7.627 19.758 1.00 96.94 94 GLU A CA 1
ATOM 725 C C . GLU A 1 94 ? -4.671 6.821 21.062 1.00 96.94 94 GLU A C 1
ATOM 727 O O . GLU A 1 94 ? -3.632 6.782 21.729 1.00 96.94 94 GLU A O 1
ATOM 732 N N . ARG A 1 95 ? -5.742 6.087 21.397 1.00 97.94 95 ARG A N 1
ATOM 733 C CA . ARG A 1 95 ? -5.756 5.159 22.542 1.00 97.94 95 ARG A CA 1
ATOM 734 C C . ARG A 1 95 ? -4.954 3.880 22.298 1.00 97.94 95 ARG A C 1
ATOM 736 O O . ARG A 1 95 ? -4.834 3.061 23.208 1.00 97.94 95 ARG A O 1
ATOM 743 N N . LYS A 1 96 ? -4.352 3.723 21.112 1.00 97.75 96 LYS A N 1
ATOM 744 C CA . LYS A 1 96 ? -3.554 2.555 20.711 1.00 97.75 96 LYS A CA 1
ATOM 745 C C . LYS A 1 96 ? -4.342 1.248 20.822 1.00 97.75 96 LYS A C 1
ATOM 747 O O . LYS A 1 96 ? -3.760 0.195 21.103 1.00 97.75 96 LYS A O 1
ATOM 752 N N . GLU A 1 97 ? -5.651 1.334 20.610 1.00 98.25 97 GLU A N 1
ATOM 753 C CA . GLU A 1 97 ? -6.533 0.177 20.584 1.00 98.25 97 GLU A CA 1
ATOM 754 C C . GLU A 1 97 ? -6.214 -0.700 19.376 1.00 98.25 97 GLU A C 1
ATOM 756 O O . GLU A 1 97 ? -5.772 -0.222 18.327 1.00 98.25 97 GLU A O 1
ATOM 761 N N . ILE A 1 98 ? -6.416 -2.007 19.540 1.00 98.38 98 ILE A N 1
ATOM 762 C CA . ILE A 1 98 ? -6.250 -2.947 18.438 1.00 98.38 98 ILE A CA 1
ATOM 763 C C . ILE A 1 98 ? -7.448 -2.811 17.504 1.00 98.38 98 ILE A C 1
ATOM 765 O O . ILE A 1 98 ? -8.584 -3.052 17.906 1.00 98.38 98 ILE A O 1
ATOM 769 N N . ILE A 1 99 ? -7.168 -2.476 16.250 1.00 98.38 99 ILE A N 1
ATOM 770 C CA . ILE A 1 99 ? -8.122 -2.537 15.149 1.00 98.38 99 ILE A CA 1
ATOM 771 C C . ILE A 1 99 ? -7.983 -3.936 14.527 1.00 98.38 99 ILE A C 1
ATOM 773 O O . ILE A 1 99 ? -6.896 -4.273 14.036 1.00 98.38 99 ILE A O 1
ATOM 777 N N . PRO A 1 100 ? -9.028 -4.787 14.586 1.00 98.06 100 PRO A N 1
ATOM 778 C CA . PRO A 1 100 ? -8.940 -6.165 14.115 1.00 98.06 100 PRO A CA 1
ATOM 779 C C . PRO A 1 100 ? -8.566 -6.255 12.633 1.00 98.06 100 PRO A C 1
ATOM 781 O O . PRO A 1 100 ? -9.036 -5.463 11.815 1.00 98.06 100 PRO A O 1
ATOM 784 N N . ALA A 1 101 ? -7.750 -7.248 12.281 1.00 97.25 101 ALA A N 1
ATOM 785 C CA . ALA A 1 101 ? -7.406 -7.524 10.889 1.00 97.25 101 ALA A CA 1
ATOM 786 C C . ALA A 1 101 ? -8.665 -7.904 10.096 1.00 97.25 101 ALA A C 1
ATOM 788 O O . ALA A 1 101 ? -9.463 -8.720 10.566 1.00 97.25 101 ALA A O 1
ATOM 789 N N . GLY A 1 102 ? -8.849 -7.316 8.912 1.00 96.38 102 GLY A N 1
ATOM 790 C CA . GLY A 1 102 ? -10.034 -7.527 8.082 1.00 96.38 102 GLY A CA 1
ATOM 791 C C . GLY A 1 102 ? -11.297 -6.825 8.589 1.00 96.38 102 GLY A C 1
ATOM 792 O O . GLY A 1 102 ? -12.372 -7.061 8.040 1.00 96.38 102 GLY A O 1
ATOM 793 N N . SER A 1 103 ? -11.200 -5.986 9.627 1.00 97.81 103 SER A N 1
ATOM 794 C CA . SER A 1 103 ? -12.304 -5.101 10.014 1.00 97.81 103 SER A CA 1
ATOM 795 C C . SER A 1 103 ? -12.524 -4.009 8.970 1.00 97.81 103 SER A C 1
ATOM 797 O O . SER A 1 103 ? -11.619 -3.678 8.207 1.00 97.81 103 SER A O 1
ATOM 799 N N . GLU A 1 104 ? -13.722 -3.418 8.963 1.00 97.88 104 GLU A N 1
ATOM 800 C CA . GLU A 1 104 ? -14.049 -2.301 8.070 1.00 97.88 104 GLU A CA 1
ATOM 801 C C . GLU A 1 104 ? -13.014 -1.174 8.190 1.00 97.88 104 GLU A C 1
ATOM 803 O O . GLU A 1 104 ? -12.444 -0.760 7.188 1.00 97.88 104 GLU A O 1
ATOM 808 N N . GLU A 1 105 ? -12.677 -0.785 9.421 1.00 98.12 105 GLU A N 1
ATOM 809 C CA . GLU A 1 105 ? -11.702 0.269 9.714 1.00 98.12 105 GLU A CA 1
ATOM 810 C C . GLU A 1 105 ? -10.295 -0.060 9.189 1.00 98.12 105 GLU A C 1
ATOM 812 O O . GLU A 1 105 ? -9.646 0.798 8.593 1.00 98.12 105 GLU A O 1
ATOM 817 N N . GLU A 1 106 ? -9.801 -1.289 9.380 1.00 98.12 106 GLU A N 1
ATOM 818 C CA . GLU A 1 106 ? -8.472 -1.674 8.877 1.00 98.12 106 GLU A CA 1
ATOM 819 C C . GLU A 1 106 ? -8.432 -1.703 7.349 1.00 98.12 106 GLU A C 1
ATOM 821 O O . GLU A 1 106 ? -7.509 -1.148 6.746 1.00 98.12 106 GLU A O 1
ATOM 826 N N . VAL A 1 107 ? -9.451 -2.285 6.715 1.00 98.25 107 VAL A N 1
ATOM 827 C CA . VAL A 1 107 ? -9.523 -2.363 5.253 1.00 98.25 107 VAL A CA 1
ATOM 828 C C . VAL A 1 107 ? -9.676 -0.970 4.643 1.00 98.25 107 VAL A C 1
ATOM 830 O O . VAL A 1 107 ? -9.023 -0.679 3.642 1.00 98.25 107 VAL A O 1
ATOM 833 N N . GLU A 1 108 ? -10.474 -0.088 5.250 1.00 98.06 108 GLU A N 1
ATOM 834 C CA . GLU A 1 108 ? -10.645 1.298 4.801 1.00 98.06 108 GLU A CA 1
ATOM 835 C C . GLU A 1 108 ? -9.350 2.089 4.890 1.00 98.06 108 GLU A C 1
ATOM 837 O O . GLU A 1 108 ? -8.983 2.740 3.913 1.00 98.06 108 GLU A O 1
ATOM 842 N N . ILE A 1 109 ? -8.614 2.000 6.003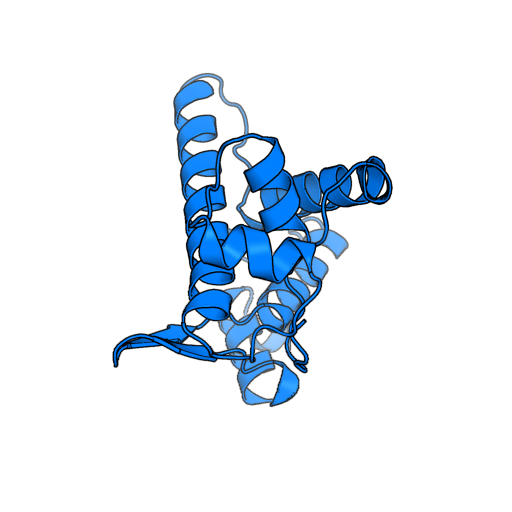 1.00 98.38 109 ILE A N 1
ATOM 843 C CA . ILE A 1 109 ? -7.313 2.671 6.126 1.00 98.38 109 ILE A CA 1
ATOM 844 C C . ILE A 1 109 ? -6.399 2.256 4.969 1.00 98.38 109 ILE A C 1
ATOM 846 O O . ILE A 1 109 ? -5.808 3.107 4.298 1.00 98.38 109 ILE A O 1
ATOM 850 N N . ARG A 1 110 ? -6.301 0.953 4.705 1.00 98.31 110 ARG A N 1
ATOM 851 C CA . ARG A 1 110 ? -5.401 0.399 3.687 1.00 98.31 110 ARG A CA 1
ATOM 852 C C . ARG A 1 110 ? -5.840 0.743 2.268 1.00 98.31 110 ARG A C 1
ATOM 854 O O . ARG A 1 110 ? -5.035 1.258 1.494 1.00 98.31 110 ARG A O 1
ATOM 861 N N . ALA A 1 111 ? -7.108 0.521 1.934 1.00 97.88 111 ALA A N 1
ATOM 862 C CA . ALA A 1 111 ? -7.646 0.799 0.606 1.00 97.88 111 ALA A CA 1
ATOM 863 C C . ALA A 1 111 ? -7.639 2.303 0.288 1.00 97.88 111 ALA A C 1
ATOM 865 O O . ALA A 1 111 ? -7.221 2.702 -0.800 1.00 97.88 111 ALA A O 1
ATOM 866 N N . CYS A 1 112 ? -8.021 3.158 1.243 1.00 98.12 112 CYS A N 1
ATOM 867 C CA . CYS A 1 112 ? -7.962 4.609 1.061 1.00 98.12 112 CYS A CA 1
ATOM 868 C C . CYS A 1 112 ? -6.523 5.110 0.903 1.00 98.12 112 CYS A C 1
ATOM 870 O O . CYS A 1 112 ? -6.301 6.033 0.124 1.00 98.12 112 CYS A O 1
ATOM 872 N N . THR A 1 113 ? -5.541 4.493 1.571 1.00 98.44 113 THR A N 1
ATOM 873 C CA . THR A 1 113 ? -4.117 4.813 1.362 1.00 98.44 113 THR A CA 1
ATOM 874 C C . THR A 1 113 ? -3.691 4.528 -0.077 1.00 98.44 113 THR A C 1
ATOM 876 O O . THR A 1 113 ? -3.088 5.395 -0.710 1.00 98.44 113 THR A O 1
ATOM 879 N N . VAL A 1 114 ? -4.064 3.366 -0.626 1.00 98.31 114 VAL A N 1
ATOM 880 C CA . VAL A 1 114 ? -3.780 3.014 -2.029 1.00 98.31 114 VAL A CA 1
ATOM 881 C C . VAL A 1 114 ? -4.362 4.053 -2.985 1.00 98.31 114 VAL A C 1
ATOM 883 O O . VAL A 1 114 ? -3.646 4.600 -3.824 1.00 98.31 114 VAL A O 1
ATOM 886 N N . VAL A 1 115 ? -5.644 4.384 -2.813 1.00 98.25 115 VAL A N 1
ATOM 887 C CA . VAL A 1 115 ? -6.332 5.375 -3.653 1.00 98.25 115 VAL A CA 1
ATOM 888 C C . VAL A 1 115 ? -5.714 6.767 -3.507 1.00 98.25 115 VAL A C 1
ATOM 890 O O . VAL A 1 115 ? -5.585 7.488 -4.494 1.00 98.25 115 VAL A O 1
ATOM 893 N N . ALA A 1 116 ? -5.323 7.165 -2.297 1.00 98.38 116 ALA A N 1
ATOM 894 C CA . ALA A 1 116 ? -4.715 8.466 -2.053 1.00 98.38 116 ALA A CA 1
ATOM 895 C C . ALA A 1 116 ? -3.360 8.616 -2.759 1.00 98.38 116 ALA A C 1
ATOM 897 O O . ALA A 1 116 ? -3.104 9.668 -3.345 1.00 98.38 116 ALA A O 1
ATOM 898 N N . VAL A 1 117 ? -2.517 7.577 -2.757 1.00 98.19 117 VAL A N 1
ATOM 899 C CA . VAL A 1 117 ? -1.239 7.613 -3.487 1.00 98.19 117 VAL A CA 1
ATOM 900 C C . VAL A 1 117 ? -1.458 7.618 -4.998 1.00 98.19 117 VAL A C 1
ATOM 902 O O . VAL A 1 117 ? -0.763 8.350 -5.698 1.00 98.19 117 VAL A O 1
ATOM 905 N N . GLU A 1 118 ? -2.456 6.895 -5.508 1.00 97.88 118 GLU A N 1
ATOM 906 C CA . GLU A 1 118 ? -2.774 6.943 -6.939 1.00 97.88 118 GLU A CA 1
ATOM 907 C C . GLU A 1 118 ? -3.253 8.339 -7.366 1.00 97.88 118 GLU A C 1
ATOM 909 O O . GLU A 1 118 ? -2.753 8.905 -8.337 1.00 97.88 118 GLU A O 1
ATOM 914 N N . ARG A 1 119 ? -4.116 8.978 -6.567 1.00 97.88 119 ARG A N 1
ATOM 915 C CA . ARG A 1 119 ? -4.524 10.375 -6.796 1.00 97.88 119 ARG A CA 1
ATOM 916 C C . ARG A 1 119 ? -3.355 11.355 -6.691 1.00 97.88 119 ARG A C 1
ATOM 918 O O . ARG A 1 119 ? -3.304 12.335 -7.432 1.00 97.88 119 ARG A O 1
ATOM 925 N N . LEU A 1 120 ? -2.405 11.109 -5.787 1.00 97.06 120 LEU A N 1
ATOM 926 C CA . LEU A 1 120 ? -1.177 11.899 -5.700 1.00 97.06 120 LEU A CA 1
ATOM 927 C C . LEU A 1 120 ? -0.342 11.751 -6.980 1.00 97.06 120 LEU A C 1
ATOM 929 O O . LEU A 1 120 ? 0.142 12.752 -7.511 1.00 97.06 120 LEU A O 1
ATOM 933 N N . ARG A 1 121 ? -0.222 10.530 -7.509 1.00 96.50 121 ARG A N 1
ATOM 934 C CA . ARG A 1 121 ? 0.462 10.238 -8.776 1.00 96.50 121 ARG A CA 1
ATOM 935 C C . ARG A 1 121 ? -0.190 10.971 -9.948 1.00 96.50 121 ARG A C 1
ATOM 937 O O . ARG A 1 121 ? 0.512 11.626 -10.717 1.00 96.50 121 ARG A O 1
ATOM 944 N N . GLU A 1 122 ? -1.518 10.943 -10.042 1.00 96.19 122 GLU A N 1
ATOM 945 C CA . GLU A 1 122 ? -2.287 11.695 -11.044 1.00 96.19 122 GLU A CA 1
ATOM 946 C C . GLU A 1 122 ? -2.070 13.212 -10.922 1.00 96.19 122 GLU A C 1
ATOM 948 O O . GLU A 1 122 ? -1.855 13.898 -11.925 1.00 96.19 122 GLU A O 1
ATOM 953 N N . ALA A 1 123 ? -2.071 13.750 -9.699 1.00 96.56 123 ALA A N 1
ATOM 954 C CA . ALA A 1 123 ? -1.830 15.171 -9.456 1.00 96.56 123 ALA A CA 1
ATOM 955 C C . ALA A 1 123 ? -0.408 15.596 -9.869 1.00 96.56 123 ALA A C 1
ATOM 957 O O . ALA A 1 123 ? -0.228 16.661 -10.471 1.00 96.56 123 ALA A O 1
ATOM 958 N N . ILE A 1 124 ? 0.599 14.757 -9.603 1.00 95.69 124 ILE A N 1
ATOM 959 C CA . ILE A 1 124 ? 1.977 14.953 -10.079 1.00 95.69 124 ILE A CA 1
ATOM 960 C C . ILE A 1 124 ? 2.006 14.917 -11.612 1.00 95.69 124 ILE A C 1
ATOM 962 O O . ILE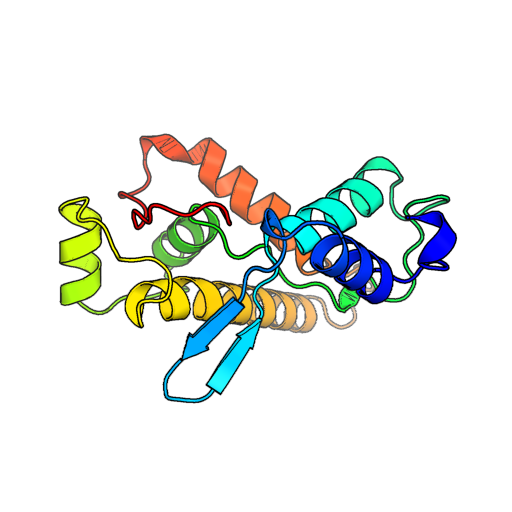 A 1 124 ? 2.540 15.838 -12.233 1.00 95.69 124 ILE A O 1
ATOM 966 N N . ALA A 1 125 ? 1.372 13.919 -12.231 1.00 95.25 125 ALA A N 1
ATOM 967 C CA . ALA A 1 125 ? 1.285 13.791 -13.685 1.00 95.25 125 ALA A CA 1
ATOM 968 C C . ALA A 1 125 ? 0.670 15.030 -14.346 1.00 95.25 125 ALA A C 1
ATOM 970 O O . ALA A 1 125 ? 1.182 15.530 -15.349 1.00 95.25 125 ALA A O 1
ATOM 971 N N . HIS A 1 126 ? -0.399 15.565 -13.758 1.00 96.44 126 HIS A N 1
ATOM 972 C CA . HIS A 1 126 ? -1.028 16.794 -14.222 1.00 96.44 126 HIS A CA 1
ATOM 973 C C . HIS A 1 126 ? -0.091 18.002 -14.085 1.00 96.44 126 HIS A C 1
ATOM 975 O O . HIS A 1 126 ? 0.045 18.787 -15.023 1.00 96.44 126 HIS A O 1
ATOM 981 N N . LYS A 1 127 ? 0.587 18.145 -12.939 1.00 96.25 127 LYS A N 1
ATOM 982 C CA . LYS A 1 127 ? 1.496 19.268 -12.659 1.00 96.25 127 LYS A CA 1
A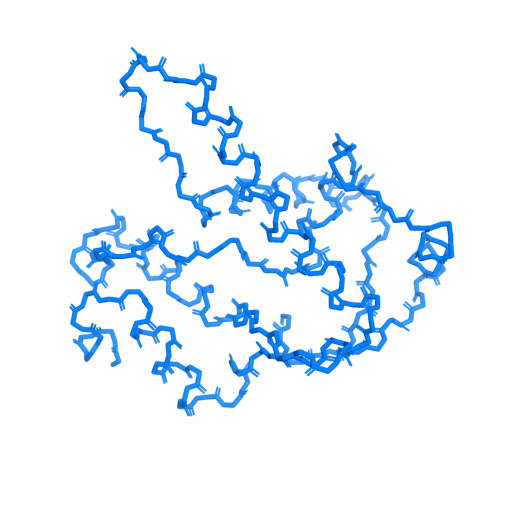TOM 983 C C . LYS A 1 127 ? 2.705 19.314 -13.597 1.00 96.25 127 LYS A C 1
ATOM 985 O O . LYS A 1 127 ? 3.142 20.402 -13.957 1.00 96.25 127 LYS A O 1
ATOM 990 N N . PHE A 1 128 ? 3.238 18.157 -13.985 1.00 95.31 128 PHE A N 1
ATOM 991 C CA . PHE A 1 128 ? 4.421 18.046 -14.846 1.00 95.31 128 PHE A CA 1
ATOM 992 C C . PHE A 1 128 ? 4.084 17.717 -16.306 1.00 95.31 128 PHE A C 1
ATOM 994 O O . PHE A 1 128 ? 4.966 17.382 -17.099 1.00 95.31 128 PHE A O 1
ATOM 1001 N N . ARG A 1 129 ? 2.816 17.840 -16.707 1.00 94.06 129 ARG A N 1
ATOM 1002 C CA . ARG A 1 129 ? 2.413 17.618 -18.095 1.00 94.06 129 ARG A CA 1
ATOM 1003 C C . ARG A 1 129 ? 3.175 18.567 -19.031 1.00 94.06 129 ARG A C 1
ATOM 1005 O O . ARG A 1 129 ? 3.137 19.781 -18.865 1.00 94.06 129 ARG A O 1
ATOM 1012 N N . GLY A 1 130 ? 3.831 18.001 -20.044 1.00 92.69 130 GLY A N 1
ATOM 1013 C CA . GLY A 1 130 ? 4.540 18.760 -21.082 1.00 92.69 130 GLY A CA 1
ATOM 1014 C C . GLY A 1 130 ? 5.960 19.206 -20.720 1.00 92.69 130 GLY A C 1
ATOM 1015 O O . GLY A 1 130 ? 6.606 19.839 -21.548 1.00 92.69 130 GLY A O 1
ATOM 1016 N N . THR A 1 131 ? 6.477 18.864 -19.535 1.00 94.12 131 THR A N 1
ATOM 1017 C CA . THR A 1 131 ? 7.858 19.208 -19.138 1.00 94.12 131 THR A CA 1
ATOM 1018 C C . THR A 1 131 ? 8.898 18.187 -19.609 1.00 94.12 131 THR A C 1
ATOM 1020 O O . THR A 1 131 ? 10.092 18.451 -19.518 1.00 94.12 131 THR A O 1
ATOM 1023 N N . GLY A 1 132 ? 8.459 17.012 -20.077 1.00 91.19 132 GLY A N 1
ATOM 1024 C CA . GLY A 1 132 ? 9.335 15.876 -20.385 1.00 91.19 132 GLY A CA 1
ATOM 1025 C C . GLY A 1 132 ? 9.862 15.137 -19.148 1.00 91.19 132 GLY A C 1
ATOM 1026 O O . GLY A 1 132 ? 10.657 14.214 -19.295 1.00 91.19 132 GLY A O 1
ATOM 1027 N N . ALA A 1 133 ? 9.431 15.519 -17.939 1.00 91.38 133 ALA A N 1
ATOM 1028 C CA . ALA A 1 133 ? 9.814 14.831 -16.713 1.00 91.38 133 ALA A CA 1
ATOM 1029 C C . ALA A 1 133 ? 9.259 13.399 -16.682 1.00 91.38 133 ALA A C 1
ATOM 1031 O O . ALA A 1 133 ? 8.095 13.162 -17.014 1.00 91.38 133 ALA A O 1
ATOM 1032 N N . GLN A 1 134 ? 10.086 12.456 -16.231 1.00 90.19 134 GLN A N 1
ATOM 1033 C CA . GLN A 1 134 ? 9.647 11.095 -15.953 1.00 90.19 134 GLN A CA 1
ATOM 1034 C C . GLN A 1 134 ? 8.734 11.096 -14.722 1.00 90.19 134 GLN A C 1
ATOM 1036 O O . GLN A 1 134 ? 9.078 11.654 -13.679 1.00 90.19 134 GLN A O 1
ATOM 1041 N N . LEU A 1 135 ? 7.558 10.485 -14.856 1.00 93.81 135 LEU A N 1
ATOM 1042 C CA . LEU A 1 135 ? 6.607 10.355 -13.759 1.00 93.81 135 LEU A CA 1
ATOM 1043 C C . LEU A 1 135 ? 6.973 9.151 -12.885 1.00 93.81 135 LEU A C 1
ATOM 1045 O O . LEU A 1 135 ? 7.369 8.121 -13.429 1.00 93.81 135 LEU A O 1
ATOM 1049 N N . PRO A 1 136 ? 6.835 9.261 -11.554 1.00 94.19 136 PRO A N 1
ATOM 1050 C CA . PRO A 1 136 ? 7.129 8.151 -10.666 1.00 94.19 136 PRO A CA 1
ATOM 1051 C C . PRO A 1 136 ? 6.054 7.061 -10.756 1.00 94.19 136 PRO A C 1
ATOM 1053 O O . PRO A 1 136 ? 4.856 7.350 -10.859 1.00 94.19 136 PRO A O 1
ATOM 1056 N N . HIS A 1 137 ? 6.487 5.810 -10.631 1.00 95.50 137 HIS A N 1
ATOM 1057 C CA . HIS A 1 137 ? 5.611 4.670 -10.369 1.00 95.50 137 HIS A CA 1
ATOM 1058 C C . HIS A 1 137 ? 5.021 4.758 -8.951 1.00 95.50 137 HIS A C 1
ATOM 1060 O O . HIS A 1 137 ? 5.612 5.374 -8.058 1.00 95.50 137 HIS A O 1
ATOM 1066 N N . ALA A 1 138 ? 3.891 4.091 -8.700 1.00 96.69 138 ALA A N 1
ATOM 1067 C CA . ALA A 1 138 ? 3.281 4.064 -7.366 1.00 96.69 138 ALA A CA 1
ATOM 1068 C C . ALA A 1 138 ? 4.230 3.495 -6.291 1.00 96.69 138 ALA A C 1
ATOM 1070 O O . ALA A 1 138 ? 4.262 4.008 -5.174 1.00 96.69 138 ALA A O 1
ATOM 1071 N N . ILE A 1 139 ? 5.066 2.512 -6.646 1.00 97.06 139 ILE A N 1
ATOM 1072 C CA . ILE A 1 139 ? 6.093 1.942 -5.754 1.00 97.06 139 ILE A CA 1
ATOM 1073 C C . ILE A 1 139 ? 7.181 2.957 -5.366 1.00 97.06 139 ILE A C 1
ATOM 1075 O O . ILE A 1 139 ? 7.701 2.916 -4.260 1.00 97.06 139 ILE A O 1
ATOM 1079 N N . GLN A 1 140 ? 7.515 3.904 -6.248 1.00 96.50 140 GLN A N 1
ATOM 1080 C CA . GLN A 1 140 ? 8.512 4.936 -5.947 1.00 96.50 140 GLN A CA 1
ATOM 1081 C C . GLN A 1 140 ? 7.920 6.002 -5.025 1.00 96.50 140 GLN A C 1
ATOM 1083 O O . GLN A 1 140 ? 8.589 6.459 -4.101 1.00 96.50 140 GLN A O 1
ATOM 1088 N N . LEU A 1 141 ? 6.649 6.363 -5.245 1.00 97.44 141 LEU A N 1
ATOM 1089 C CA . LEU A 1 141 ? 5.911 7.229 -4.324 1.00 97.44 141 LEU A CA 1
ATOM 1090 C C . LEU A 1 141 ? 5.791 6.594 -2.936 1.00 97.44 141 LEU A C 1
ATOM 1092 O O . LEU A 1 141 ? 5.948 7.299 -1.942 1.00 97.44 141 LEU A O 1
ATOM 1096 N N . ASP A 1 142 ? 5.546 5.284 -2.871 1.00 97.75 142 ASP A N 1
ATOM 1097 C CA . ASP A 1 142 ? 5.547 4.526 -1.621 1.00 97.75 142 ASP A CA 1
ATOM 1098 C C . ASP A 1 142 ? 6.879 4.666 -0.882 1.00 97.75 142 ASP A C 1
ATOM 1100 O O . ASP A 1 142 ? 6.883 5.137 0.253 1.00 97.75 142 ASP A O 1
ATOM 1104 N N . TRP A 1 143 ? 8.005 4.373 -1.542 1.00 97.50 143 TRP A N 1
ATOM 1105 C CA . TRP A 1 143 ? 9.334 4.496 -0.937 1.00 97.50 143 TRP A CA 1
ATOM 1106 C C . TRP A 1 143 ? 9.604 5.900 -0.392 1.00 97.50 143 TRP A C 1
ATOM 1108 O O . TRP A 1 143 ? 10.058 6.041 0.744 1.00 97.50 143 TRP A O 1
ATOM 1118 N N . TRP A 1 144 ? 9.269 6.947 -1.155 1.00 97.44 144 TRP A N 1
ATOM 1119 C CA . TRP A 1 144 ? 9.441 8.331 -0.704 1.00 97.44 144 TRP A CA 1
ATOM 1120 C C . TRP A 1 144 ? 8.567 8.661 0.508 1.00 97.44 144 TRP A C 1
ATOM 1122 O O . TRP A 1 144 ? 9.047 9.251 1.476 1.00 97.44 144 TRP A O 1
ATOM 1132 N N . LEU A 1 145 ? 7.285 8.285 0.479 1.00 97.56 145 LEU A N 1
ATOM 1133 C CA . LEU A 1 145 ? 6.363 8.527 1.591 1.00 97.56 145 LEU A CA 1
ATOM 1134 C C . LEU A 1 145 ? 6.773 7.737 2.833 1.00 97.56 145 LEU A C 1
ATOM 1136 O O . LEU A 1 145 ? 6.746 8.277 3.940 1.00 97.56 145 LEU A O 1
ATOM 1140 N N . TRP A 1 146 ? 7.178 6.482 2.662 1.00 96.75 146 TRP A N 1
ATOM 1141 C CA . TRP A 1 146 ? 7.647 5.634 3.746 1.00 96.75 146 TRP A CA 1
ATOM 1142 C C . TRP A 1 146 ? 8.893 6.225 4.408 1.00 96.75 146 TRP A C 1
ATOM 1144 O O . TRP A 1 146 ? 8.930 6.343 5.635 1.00 96.75 146 TRP A O 1
ATOM 1154 N N . GLU A 1 147 ? 9.861 6.692 3.615 1.00 96.62 147 GLU A N 1
ATOM 1155 C CA . GLU A 1 147 ? 11.072 7.338 4.123 1.00 96.62 147 GLU A CA 1
ATOM 1156 C C . GLU A 1 147 ? 10.769 8.650 4.865 1.00 96.62 147 GLU A C 1
ATOM 1158 O O . GLU A 1 147 ? 11.278 8.858 5.969 1.00 96.62 147 GLU A O 1
ATOM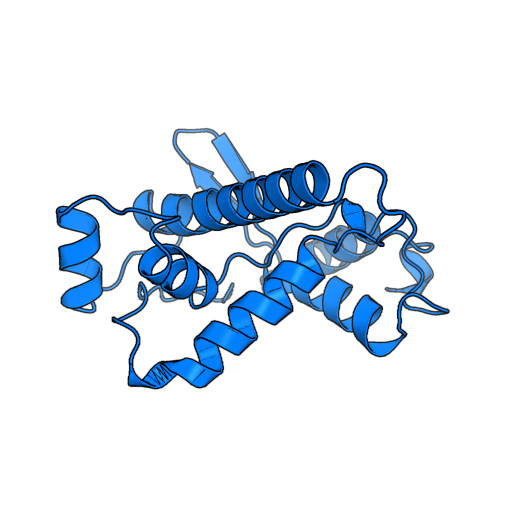 1163 N N . ILE A 1 148 ? 9.860 9.489 4.349 1.00 95.81 148 ILE A N 1
ATOM 1164 C CA . ILE A 1 148 ? 9.357 10.672 5.077 1.00 95.81 148 ILE A CA 1
ATOM 1165 C C . ILE A 1 148 ? 8.756 10.257 6.425 1.00 95.81 148 ILE A C 1
ATOM 1167 O O . ILE A 1 148 ? 9.004 10.895 7.455 1.00 95.81 148 ILE A O 1
ATOM 1171 N N . GLY A 1 149 ? 7.961 9.185 6.429 1.00 94.94 149 GLY A N 1
ATOM 1172 C CA . GLY A 1 149 ? 7.355 8.633 7.634 1.00 94.94 149 GLY A CA 1
ATOM 1173 C C . GLY A 1 149 ? 8.372 8.133 8.649 1.00 94.94 149 GLY A C 1
ATOM 1174 O O . GLY A 1 149 ? 8.133 8.239 9.856 1.00 94.94 149 GLY A O 1
ATOM 1175 N N . GLU A 1 150 ? 9.491 7.607 8.171 1.00 93.81 150 GLU A N 1
ATOM 1176 C CA . GLU A 1 150 ? 10.541 7.057 9.008 1.00 93.81 150 GLU A CA 1
ATOM 1177 C C . GLU A 1 150 ? 11.413 8.139 9.640 1.00 93.81 150 GLU A C 1
ATOM 1179 O O . GLU A 1 150 ? 11.636 8.123 10.853 1.00 93.81 150 GLU A O 1
ATOM 1184 N N . GLN A 1 151 ? 11.803 9.142 8.856 1.00 94.31 151 GLN A N 1
ATOM 1185 C CA . GLN A 1 151 ? 12.547 10.304 9.347 1.00 94.31 151 GLN A CA 1
ATOM 1186 C C . GLN A 1 151 ? 11.763 11.084 10.416 1.00 94.31 151 GLN A C 1
ATOM 1188 O O . GLN A 1 151 ? 12.349 11.624 11.352 1.00 94.31 151 GLN A O 1
ATOM 1193 N N . ASN A 1 152 ? 10.429 11.090 10.326 1.00 92.06 152 ASN A N 1
ATOM 1194 C CA . ASN A 1 152 ? 9.545 11.790 11.261 1.00 92.06 152 ASN A CA 1
ATOM 1195 C C . ASN A 1 152 ? 8.888 10.872 12.303 1.00 92.06 152 ASN A C 1
ATOM 1197 O O . ASN A 1 152 ? 7.958 11.290 12.997 1.00 92.06 152 ASN A O 1
ATOM 1201 N N . ARG A 1 153 ? 9.373 9.632 12.468 1.00 88.94 153 ARG A N 1
ATOM 1202 C CA . ARG A 1 153 ? 8.755 8.610 13.334 1.00 88.94 153 ARG A CA 1
ATOM 1203 C C . ARG A 1 153 ? 8.473 9.093 14.762 1.00 88.94 153 ARG A C 1
ATOM 1205 O O . ARG A 1 153 ? 7.483 8.660 15.343 1.00 88.94 153 ARG A O 1
ATOM 1212 N N . GLN A 1 154 ? 9.328 9.949 15.323 1.00 88.75 154 GLN A N 1
ATOM 1213 C CA . GLN A 1 154 ? 9.184 10.467 16.692 1.00 88.75 154 GLN A CA 1
ATOM 1214 C C . GLN A 1 154 ? 8.140 11.587 16.817 1.00 88.75 154 GLN A C 1
ATOM 1216 O O . GLN A 1 154 ? 7.585 11.777 17.895 1.00 88.75 154 GLN A O 1
ATOM 1221 N N . ASN A 1 155 ? 7.859 12.299 15.724 1.00 89.75 155 ASN A N 1
ATOM 1222 C CA . ASN A 1 155 ? 6.949 13.448 15.693 1.00 89.75 155 ASN A CA 1
ATOM 1223 C C . ASN A 1 155 ? 5.548 13.073 15.192 1.00 89.75 155 ASN A C 1
ATOM 1225 O O . ASN A 1 155 ? 4.635 13.895 15.209 1.00 89.75 155 ASN A O 1
ATOM 1229 N N . HIS A 1 156 ? 5.382 11.849 14.694 1.00 89.31 156 HIS A N 1
ATOM 1230 C CA . HIS A 1 156 ? 4.127 11.375 14.139 1.00 89.31 156 HIS A CA 1
ATOM 1231 C C . HIS A 1 156 ? 3.168 10.870 15.225 1.00 89.31 156 HIS A C 1
ATOM 1233 O O . HIS A 1 156 ? 3.613 10.247 16.195 1.00 89.31 156 HIS A O 1
ATOM 1239 N N . PRO A 1 157 ? 1.847 11.073 15.045 1.00 89.31 157 PRO A N 1
ATOM 1240 C CA . PRO A 1 157 ? 0.856 10.453 15.910 1.00 89.31 157 PRO A CA 1
ATOM 1241 C C . PRO A 1 157 ? 0.933 8.919 15.804 1.00 89.31 157 PRO A C 1
ATOM 1243 O O . PRO A 1 157 ? 1.546 8.377 14.871 1.00 89.31 157 PRO A O 1
ATOM 1246 N N . PRO A 1 158 ? 0.318 8.185 16.748 1.00 94.19 158 PRO A N 1
ATOM 1247 C CA . PRO A 1 158 ? 0.218 6.736 16.663 1.00 94.19 158 PRO A CA 1
ATOM 1248 C C . PRO A 1 158 ? -0.342 6.274 15.308 1.00 94.19 158 PRO A C 1
ATOM 1250 O O . PRO A 1 158 ? -1.233 6.890 14.727 1.00 94.19 158 PRO A O 1
ATOM 1253 N N . HIS A 1 159 ? 0.177 5.153 14.809 1.00 95.62 159 HIS A N 1
ATOM 1254 C CA . HIS A 1 159 ? -0.436 4.430 13.697 1.00 95.62 159 HIS A CA 1
ATOM 1255 C C . HIS A 1 159 ? -1.534 3.502 14.222 1.00 95.62 159 HIS A C 1
ATOM 1257 O O . HIS A 1 159 ? -1.539 3.123 15.398 1.00 95.62 159 HIS A O 1
ATOM 1263 N N . HIS A 1 160 ? -2.440 3.097 13.332 1.00 97.06 160 HIS A N 1
ATOM 1264 C CA . HIS A 1 160 ? -3.406 2.044 13.623 1.00 97.06 160 HIS A CA 1
ATOM 1265 C C . HIS A 1 160 ? -2.679 0.743 13.983 1.00 97.06 160 HIS A C 1
ATOM 1267 O O . HIS A 1 160 ? -1.682 0.390 13.355 1.00 97.06 160 HIS A O 1
ATOM 1273 N N . ARG A 1 161 ? -3.153 0.026 15.005 1.00 97.56 161 ARG A N 1
ATOM 1274 C CA . ARG A 1 161 ? -2.520 -1.215 15.461 1.00 97.56 161 ARG A CA 1
ATOM 1275 C C . ARG A 1 161 ? -3.361 -2.405 15.057 1.00 97.56 161 ARG A C 1
ATOM 1277 O O . ARG A 1 161 ? -4.446 -2.598 15.588 1.00 97.56 161 ARG A O 1
ATOM 1284 N N . THR A 1 162 ? -2.811 -3.235 14.187 1.00 97.69 162 THR A N 1
ATOM 1285 C CA . THR A 1 162 ? -3.454 -4.467 13.740 1.00 97.69 162 THR A CA 1
ATOM 1286 C C . THR A 1 162 ? -2.481 -5.617 13.920 1.00 97.69 162 THR A C 1
ATOM 1288 O O . THR A 1 162 ? -1.346 -5.563 13.449 1.00 97.69 162 THR A O 1
ATOM 1291 N N . LEU A 1 163 ? -2.919 -6.665 14.615 1.00 96.81 163 LEU A N 1
ATOM 1292 C CA . LEU A 1 163 ? -2.160 -7.905 14.718 1.00 96.81 163 LEU A CA 1
ATOM 1293 C C . LEU A 1 163 ? -2.451 -8.757 13.479 1.00 96.81 163 LEU A C 1
ATOM 1295 O O . LEU A 1 163 ? -3.541 -9.311 13.348 1.00 96.81 163 LEU A O 1
ATOM 1299 N N . THR A 1 164 ? -1.491 -8.837 12.561 1.00 94.94 164 THR A N 1
ATOM 1300 C CA . THR A 1 164 ? -1.627 -9.579 11.303 1.00 94.94 164 THR A CA 1
ATOM 1301 C C . THR A 1 164 ? -0.277 -10.105 10.814 1.00 94.94 164 THR A C 1
ATOM 1303 O O . THR A 1 164 ? 0.773 -9.590 11.189 1.00 94.94 164 THR A O 1
ATOM 1306 N N . ILE A 1 165 ? -0.306 -11.128 9.958 1.00 94.25 165 ILE A N 1
ATOM 1307 C CA . ILE A 1 165 ? 0.872 -11.670 9.257 1.00 94.25 165 ILE A CA 1
ATOM 1308 C C . ILE A 1 165 ? 1.169 -10.944 7.932 1.00 94.25 165 ILE A C 1
ATOM 1310 O O . ILE A 1 165 ? 2.141 -11.276 7.246 1.00 94.25 165 ILE A O 1
ATOM 1314 N N . PHE A 1 166 ? 0.303 -10.004 7.540 1.00 92.94 166 PHE A N 1
ATOM 1315 C CA . PHE A 1 166 ? 0.372 -9.302 6.258 1.00 92.94 166 PHE A CA 1
ATOM 1316 C C . PHE A 1 166 ? 1.143 -7.979 6.311 1.00 92.94 166 PHE A C 1
ATOM 1318 O O . PHE A 1 166 ? 1.409 -7.408 5.254 1.00 92.94 166 PHE A O 1
ATOM 1325 N N . TYR A 1 167 ? 1.513 -7.501 7.503 1.00 83.88 167 TYR A N 1
ATOM 1326 C CA . TYR A 1 167 ? 2.300 -6.275 7.690 1.00 83.88 167 TYR A CA 1
ATOM 1327 C C . TYR A 1 167 ? 3.799 -6.545 7.698 1.00 83.88 167 TYR A C 1
ATOM 1329 O O . TYR A 1 167 ? 4.218 -7.614 8.190 1.00 83.88 167 TYR A O 1
#

Radius of gyration: 16.56 Å; chains: 1; bounding box: 38×40×44 Å

pLDDT: mean 96.28, std 2.33, range [83.88, 98.5]

Foldseek 3Di:
DLVVQVQALVSQLVVCVVVDVLQQDWAAAPNDIGGQSQVSLVVLLCQLVVQVCDDSNVHPVNLVRFARQDQQLLQLCVVVVLDDDPPVLVVCQQVLHEDERRDNSSVCSRVSSRVSLVVVQVVVCVVCPPVPDDGDRNHVSNVVSNVVSVVCVVVTGGTHHYDGSND

Organism: NCBI:txid1737510

=== Feature glossary ===
Reading guide. The protein is described through the following features:

Foldseek 3Di. A 3Di character summarizes, for each residue, the relative orientation of the Cα frame of its nearest spatial neighbor. Because it encodes fold topology rather than chemistry, 3Di alignments detect remote structural similarity that sequence alignment misses.

Contact-map, Ramachandran, and PAE plots. Plot images: a contact map (which residues are close in 3D, as an N×N binary image), a Ramachandran scatter (backbone torsion angles, revealing secondary-structure composition at a glance), and — for AlphaFold structures — a PAE h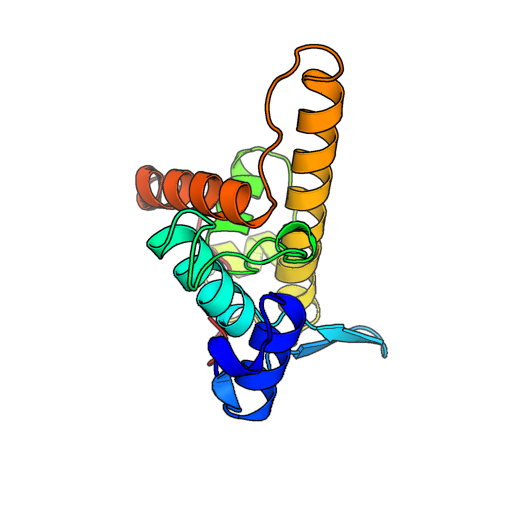eatmap (pairwise prediction confidence).

Radius of gyration, Cα contacts, bounding box. Radius of gyration (Rg) is the root-mean-square distance of Cα atoms from their centroid — a single number for overall size and compactness. A globular domain of N residues has Rg ≈ 2.2·N^0.38 Å; an extended or disordered chain has a much larger Rg. The Cα contact count is the number of residue pairs whose Cα atoms are within 8 Å and are more than four positions apart in sequence — a standard proxy for tertiary packing density. The bounding box is the smallest axis-aligned box enclosing all Cα atoms.

Secondary structure (8-state, DSSP). Eight-state secondary structure (DSSP): H is the canonical α-helix, G the tighter 3₁₀-helix, I the wider π-helix; E/B are β-structure, T and S are turns and bends, and '-' is everything else. DSSP derives these from the pattern of main-chain N–H···O=C hydrogen bonds, not from the sequence.

B-factor. B-factor (Debye–Waller factor) reflects atomic displacement in the crystal lattice. It is an experimental observable (units Å²), not a prediction; low values mean the atom is pinned down, high values mean it moves or is heterogeneous across the crystal.

pLDDT. pLDDT is the predicted lDDT-Cα score: AlphaFold's confidence that the local environment of each residue (all inter-atomic distances within 15 Å) is correctly placed. It is a per-residue number between 0 and 100, with higher meaning more reliable.

Nearest PDB structures. Nearest PDB neighbors are the top structural matches found by Foldseek when searching this structure against the entire Protein Data Bank. Each hit reports a TM-score (0 to 1; >0.5 almost always implies the same fold) and an E-value. These are *structural* homologs — they may share no detectable sequence similarity.

Solvent-accessible surface area. Accessible surface area quantifies burial. A residue with SASA near zero is packed into the hydrophobic core; one with SASA >100 Å² sits on the surface. Computed here via the Shrake–Rupley numerical algorithm with a 1.4 Å probe.

Rendered structure images. Structure images are PyMOL renders from six orthogonal camera directions. Cartoon representation draws helices as coils and strands as arrows; sticks shows the backbone as bonds; surface shows the solvent-excluded envelope. Rainbow coloring maps sequence position to hue (blue→red, N→C); chain coloring assigns a distinct color per polypeptide.

Backbone torsions (φ/ψ). φ (phi) and ψ (psi) are the two rotatable backbone dihedrals per residue: φ is the C(i-1)–N–Cα–C torsion, ψ is the N–Cα–C–N(i+1) torsion, both in degrees on (−180°, 180°]. α-helical residues cluster near (−60°, −45°); β-strand residues near (−120°, +130°). A Ramachandran plot is simply a scatter of (φ, ψ) for every residue.

Predicted aligned error. Predicted Aligned Error (PAE) is an AlphaFold confidence matrix: entry (i, j) is the expected error in the position of residue j, in ångströms, when the prediction is superimposed on the true structure at residue i. Low PAE within a block of residues means that block is internally rigid and well-predicted; high PAE between two blocks means their relative placement is uncertain even if each block individually is confident.

mmCIF coordinates. Structure coordinates are given as an mmCIF _atom_site loop: one row per atom with element, residue name, chain id, sequence number, and x/y/z position in Å. Only the four main-chain atoms per residue are included here; side chains are omitted to keep the record compact.

InterPro / GO / CATH / organism. Database cross-references. InterPro integrates a dozen domain/family signature databases into unified entries with residue-range hits. GO terms attach function/process/location labels with evidence codes. CATH codes position the fold in a four-level structural taxonomy. Organism is the NCBI-taxonomy species name.

Secondary structure (3-state, P-SEA). SS3 is a coarse helix/strand/coil call (letters a/b/c) made by the P-SEA algorithm from inter-Cα distances and dihedrals. It is less detailed than DSSP but needs only Cα positions.

Sequence. Sequence gives the chain of amino acids in standard one-letter code (A=alanine, C=cysteine, …, Y=tyrosine), read N→C. It is the only feature that is directly encoded by the gene; all structural features are derived from the folded form of this sequence.